Protein AF-A0A5K1A928-F1 (afdb_monomer_lite)

InterPro domains:
  IPR003726 Homocysteine-binding domain [PF02574] (3-43)
  IPR036589 Homocysteine-binding domain superfamily [G3DSA:3.20.20.330] (1-43)
  IPR036589 Homocysteine-binding domain superfamily [SSF82282] (4-42)
  IPR051486 Homocysteine S-methyltransferase [PTHR46015] (1-43)

pLDDT: mean 94.34, std 3.55, range [81.69, 98.25]

Sequence (43 aa):
GQYGDSITLEVLKDFHRRRVQVLANSGADLIAFETIPNKIEAQ

Foldseek 3Di:
DCDPDVDDLVNLCVVCVVVVVVCVVVPDPDDDDPPPPDVSSVD

Radius of gyration: 11.82 Å; chains: 1; bounding box: 24×14×32 Å

Organism: NCBI:txid210225

Structure (mmCIF, N/CA/C/O backbone):
data_AF-A0A5K1A928-F1
#
_entry.id   AF-A0A5K1A928-F1
#
loop_
_atom_site.group_PDB
_atom_site.id
_atom_site.type_symbol
_atom_site.label_atom_id
_atom_site.label_alt_id
_atom_site.label_comp_id
_atom_site.label_asym_id
_atom_site.label_entity_id
_atom_site.label_seq_id
_atom_site.pdbx_PDB_ins_code
_atom_site.Cartn_x
_atom_site.Cartn_y
_atom_site.Cartn_z
_atom_site.occ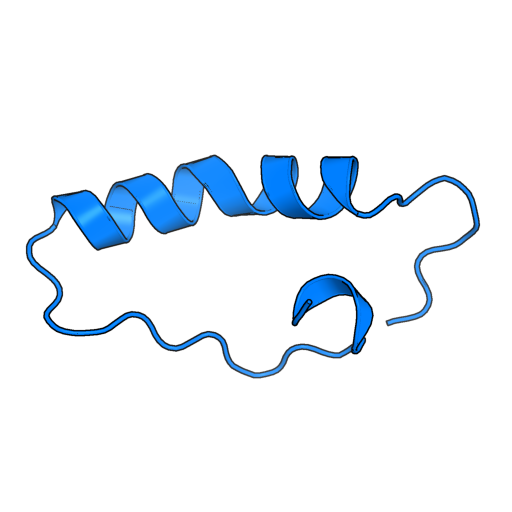upancy
_atom_site.B_iso_or_equiv
_atom_site.auth_seq_id
_atom_site.auth_comp_id
_atom_site.auth_asym_id
_atom_site.auth_atom_id
_atom_site.pdbx_PDB_model_num
ATOM 1 N N . GLY A 1 1 ? 0.627 4.320 -13.481 1.00 81.69 1 GLY A N 1
ATOM 2 C CA . GLY A 1 1 ? 1.447 5.392 -14.038 1.00 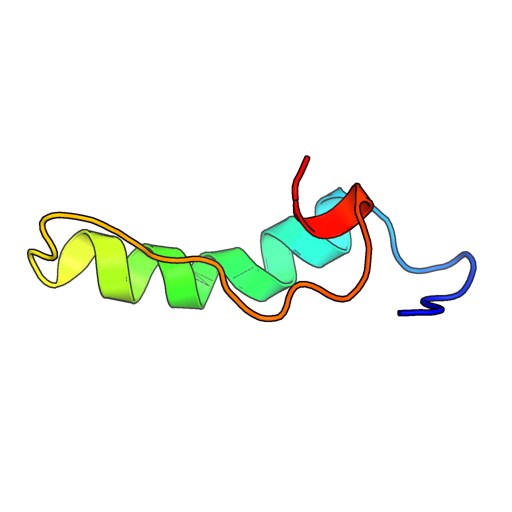81.69 1 GLY A CA 1
ATOM 3 C C . GLY A 1 1 ? 2.598 4.796 -14.811 1.00 81.69 1 GLY A C 1
ATOM 4 O O . GLY A 1 1 ? 2.934 3.633 -14.600 1.00 81.69 1 GLY A O 1
ATOM 5 N N . GLN A 1 2 ? 3.187 5.587 -15.700 1.00 89.06 2 GLN A N 1
ATOM 6 C CA . GLN A 1 2 ? 4.472 5.286 -16.327 1.00 89.06 2 GLN A CA 1
ATOM 7 C C . GLN A 1 2 ? 5.562 5.936 -15.473 1.00 89.06 2 GLN A C 1
ATOM 9 O O . GLN A 1 2 ? 5.641 7.158 -15.425 1.00 89.06 2 GLN A O 1
ATOM 14 N N . TYR A 1 3 ? 6.338 5.132 -14.747 1.00 89.12 3 TYR A N 1
ATOM 15 C CA . TYR A 1 3 ? 7.289 5.641 -13.749 1.00 89.12 3 TYR A CA 1
ATOM 16 C C . TYR A 1 3 ? 8.735 5.710 -14.231 1.00 89.12 3 TYR A C 1
ATOM 18 O O . TYR A 1 3 ? 9.561 6.333 -13.576 1.00 89.12 3 TYR A O 1
ATOM 26 N N . GLY A 1 4 ? 9.030 5.136 -15.398 1.00 90.38 4 GLY A N 1
ATOM 27 C CA . GLY A 1 4 ? 10.402 5.004 -15.879 1.00 90.38 4 GLY A CA 1
ATOM 28 C C . GLY A 1 4 ? 11.220 4.020 -15.039 1.00 90.38 4 GLY A C 1
ATOM 29 O O . GLY A 1 4 ? 10.755 3.485 -14.033 1.00 90.38 4 GLY A O 1
ATOM 30 N N . ASP A 1 5 ? 12.452 3.777 -15.473 1.00 90.19 5 ASP A N 1
ATOM 31 C CA . ASP A 1 5 ? 13.264 2.664 -14.962 1.00 90.19 5 ASP A CA 1
ATOM 32 C C . ASP A 1 5 ? 13.896 2.938 -13.588 1.00 90.19 5 ASP A C 1
ATOM 34 O O . ASP A 1 5 ? 14.360 2.020 -12.915 1.00 90.19 5 ASP A O 1
ATOM 38 N N . SER A 1 6 ? 13.917 4.198 -13.150 1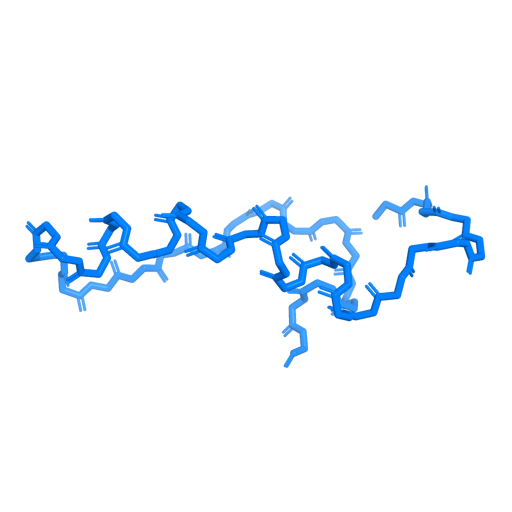.00 90.69 6 SER A N 1
ATOM 39 C CA . SER A 1 6 ? 14.490 4.603 -11.861 1.00 90.69 6 SER A CA 1
ATOM 40 C C . SER A 1 6 ? 13.554 4.370 -10.674 1.00 90.69 6 SER A C 1
ATOM 42 O O . SER A 1 6 ? 13.997 4.420 -9.525 1.00 90.69 6 SER A O 1
ATOM 44 N N . ILE A 1 7 ? 12.266 4.124 -10.925 1.00 93.94 7 ILE A N 1
ATOM 45 C CA . ILE A 1 7 ? 11.266 3.957 -9.873 1.00 93.94 7 ILE A CA 1
ATOM 46 C C . ILE A 1 7 ? 11.093 2.474 -9.570 1.00 93.94 7 ILE A C 1
ATOM 48 O O . ILE A 1 7 ? 10.449 1.723 -10.301 1.00 93.94 7 ILE A O 1
ATOM 52 N N . THR A 1 8 ? 11.686 2.063 -8.454 1.00 93.75 8 THR A N 1
ATOM 53 C CA . THR A 1 8 ? 11.615 0.695 -7.940 1.00 93.75 8 THR A CA 1
ATOM 54 C C . THR A 1 8 ? 10.485 0.542 -6.922 1.00 93.75 8 THR A C 1
ATOM 56 O O . THR A 1 8 ? 9.934 1.523 -6.417 1.00 93.75 8 THR A O 1
ATOM 59 N N . LEU A 1 9 ? 10.167 -0.706 -6.564 1.00 93.62 9 LEU A N 1
ATOM 60 C CA . LEU A 1 9 ? 9.218 -0.999 -5.486 1.00 93.62 9 LEU A CA 1
ATOM 61 C C . LEU A 1 9 ? 9.637 -0.352 -4.153 1.00 93.62 9 LEU A C 1
ATOM 63 O O . LEU A 1 9 ? 8.784 0.139 -3.420 1.00 93.62 9 LEU A O 1
ATOM 67 N N . GLU A 1 10 ? 10.938 -0.318 -3.852 1.00 95.62 10 GLU A N 1
ATOM 68 C CA . GLU A 1 10 ? 11.438 0.277 -2.608 1.00 95.62 10 GLU A CA 1
ATOM 69 C C . GLU A 1 10 ? 11.229 1.793 -2.589 1.00 95.62 10 GLU A C 1
ATOM 71 O O . GLU A 1 10 ? 10.734 2.335 -1.604 1.00 95.62 10 GLU A O 1
ATOM 76 N N . VAL A 1 11 ? 11.492 2.466 -3.716 1.00 95.88 11 VAL A N 1
ATOM 77 C CA . VAL A 1 11 ? 11.242 3.909 -3.864 1.00 95.88 11 VAL A CA 1
ATOM 78 C C . VAL A 1 11 ? 9.769 4.235 -3.609 1.00 95.88 11 VAL A C 1
ATOM 80 O O . VAL A 1 11 ? 9.460 5.191 -2.898 1.00 95.88 11 VAL A O 1
ATOM 83 N N . LEU A 1 12 ? 8.851 3.428 -4.146 1.00 95.62 12 LEU A N 1
ATOM 84 C CA . LEU A 1 12 ? 7.412 3.610 -3.940 1.00 95.62 12 LEU A CA 1
ATOM 85 C C . LEU A 1 12 ? 7.006 3.364 -2.479 1.00 95.62 12 LEU A C 1
ATOM 87 O O . LEU A 1 12 ? 6.251 4.152 -1.904 1.00 95.62 12 LEU A O 1
ATOM 91 N N . LYS A 1 13 ? 7.542 2.318 -1.841 1.00 95.88 13 LYS A N 1
ATOM 92 C CA . LYS A 1 13 ? 7.290 2.035 -0.419 1.00 95.88 13 LYS A CA 1
ATOM 93 C C . LYS A 1 13 ? 7.760 3.176 0.470 1.00 95.88 13 LYS A C 1
ATOM 95 O O . LYS A 1 13 ? 6.998 3.632 1.325 1.00 95.88 13 LYS A O 1
ATOM 100 N N . ASP A 1 14 ? 8.969 3.674 0.246 1.00 97.50 14 ASP A N 1
ATOM 101 C CA . ASP A 1 14 ? 9.525 4.779 1.022 1.00 97.50 14 ASP A CA 1
ATOM 102 C C . ASP A 1 14 ? 8.760 6.082 0.803 1.00 97.50 14 ASP A C 1
ATOM 104 O O . ASP A 1 14 ? 8.484 6.800 1.769 1.00 97.50 14 ASP A O 1
ATOM 108 N N . PHE A 1 15 ? 8.308 6.338 -0.427 1.00 96.00 15 PHE A N 1
ATOM 109 C CA . PHE A 1 15 ? 7.436 7.467 -0.737 1.00 96.00 15 PHE A CA 1
ATOM 110 C C . PHE A 1 15 ? 6.123 7.440 0.071 1.00 96.00 15 PHE A C 1
ATOM 112 O O . PHE A 1 15 ? 5.693 8.468 0.604 1.00 96.00 15 PHE A O 1
ATOM 119 N N . HIS A 1 16 ? 5.487 6.273 0.226 1.00 96.75 16 HIS A N 1
ATOM 120 C CA . HIS A 1 16 ? 4.223 6.149 0.965 1.00 96.75 16 HIS A CA 1
ATOM 121 C C . HIS A 1 16 ? 4.388 6.008 2.488 1.00 96.75 16 HIS A C 1
ATOM 123 O O . HIS A 1 16 ? 3.476 6.381 3.236 1.00 96.75 16 HIS A O 1
ATOM 129 N N . ARG A 1 17 ? 5.540 5.522 2.969 1.00 97.50 17 ARG A N 1
ATOM 130 C CA . ARG A 1 17 ? 5.773 5.092 4.362 1.00 97.50 17 ARG A CA 1
ATOM 131 C C . ARG A 1 17 ? 5.320 6.109 5.403 1.00 97.50 17 ARG A C 1
ATOM 133 O O . ARG A 1 17 ? 4.597 5.763 6.338 1.00 97.50 17 ARG A O 1
ATOM 140 N N . ARG A 1 18 ? 5.700 7.381 5.240 1.00 98.25 18 ARG A N 1
ATOM 141 C CA . ARG A 1 18 ? 5.359 8.414 6.230 1.00 98.25 18 ARG A CA 1
ATOM 142 C C . ARG A 1 18 ? 3.852 8.647 6.324 1.00 98.25 18 ARG A C 1
ATOM 144 O O . ARG A 1 18 ? 3.340 8.780 7.433 1.00 98.25 18 ARG A O 1
ATOM 151 N N . ARG A 1 19 ? 3.148 8.680 5.189 1.00 97.50 19 ARG A N 1
ATOM 152 C CA . ARG A 1 19 ? 1.693 8.904 5.133 1.00 97.50 19 ARG A CA 1
ATOM 153 C C . ARG A 1 19 ? 0.942 7.747 5.782 1.00 9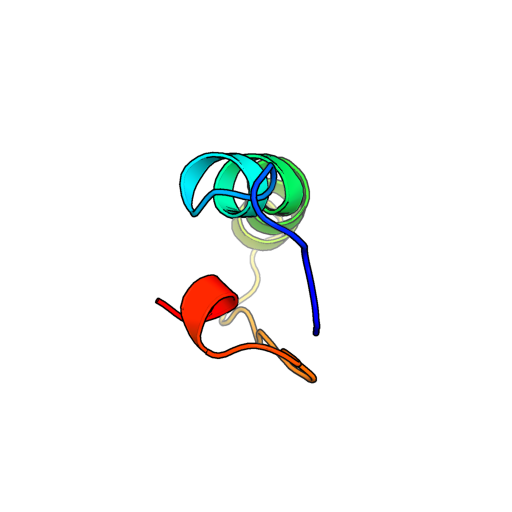7.50 19 ARG A C 1
ATOM 155 O O . ARG A 1 19 ? 0.071 7.982 6.612 1.00 97.50 19 ARG A O 1
ATOM 162 N N . VAL A 1 20 ? 1.340 6.516 5.464 1.00 97.06 20 VAL A N 1
ATOM 163 C CA . VAL A 1 20 ? 0.747 5.312 6.060 1.00 97.06 20 VAL A CA 1
ATOM 164 C C . VAL A 1 20 ? 0.966 5.294 7.568 1.00 97.06 20 VAL A C 1
ATOM 166 O O . VAL A 1 20 ? 0.020 5.057 8.307 1.00 97.06 20 VAL A O 1
ATOM 169 N N . GLN A 1 21 ? 2.166 5.637 8.047 1.00 97.94 21 GLN A N 1
ATOM 170 C CA . GLN A 1 21 ? 2.440 5.671 9.484 1.00 97.94 21 GLN A CA 1
ATOM 171 C C . GLN A 1 21 ? 1.579 6.700 10.228 1.00 97.94 21 GLN A C 1
ATOM 173 O O . GLN A 1 21 ? 1.165 6.448 11.355 1.00 97.94 21 GLN A O 1
ATOM 178 N N . VAL A 1 22 ? 1.311 7.861 9.620 1.00 98.06 22 VAL A N 1
ATOM 179 C CA . VAL A 1 22 ? 0.419 8.870 10.213 1.00 98.06 22 VAL A CA 1
ATOM 180 C C . VAL A 1 22 ? -1.000 8.319 10.350 1.00 98.06 22 VAL A C 1
ATOM 182 O O . VAL A 1 22 ? -1.571 8.423 11.430 1.00 98.06 22 VAL A O 1
ATOM 185 N N . LEU A 1 23 ? -1.537 7.701 9.294 1.00 97.25 23 LEU A N 1
ATOM 186 C CA . LEU A 1 23 ? -2.891 7.132 9.295 1.00 97.25 23 LEU A CA 1
ATOM 187 C C . LEU A 1 23 ? -3.016 5.929 10.241 1.00 97.25 23 LEU A C 1
ATOM 189 O O . LEU A 1 23 ? -3.984 5.818 10.985 1.00 97.25 23 LEU A O 1
ATOM 193 N N . ALA A 1 24 ? -2.008 5.057 10.271 1.00 96.50 24 ALA A N 1
ATOM 194 C CA . ALA A 1 24 ? -1.972 3.919 11.185 1.00 96.50 24 ALA A CA 1
ATOM 195 C C . ALA A 1 24 ? -1.941 4.369 12.655 1.00 96.50 24 ALA A C 1
ATOM 197 O O . ALA A 1 24 ? -2.582 3.764 13.509 1.00 96.50 24 ALA A O 1
ATOM 198 N N . ASN A 1 25 ? -1.236 5.464 12.952 1.00 97.75 25 ASN A N 1
ATOM 199 C CA . ASN A 1 25 ? -1.123 5.986 14.313 1.00 97.75 25 ASN A CA 1
ATOM 200 C C . ASN A 1 25 ? -2.304 6.874 14.732 1.00 97.75 25 ASN A C 1
ATOM 202 O O . ASN A 1 25 ? -2.393 7.225 15.906 1.00 97.75 25 ASN A O 1
ATOM 206 N N . SER A 1 26 ? -3.196 7.263 13.815 1.00 97.12 26 SER A N 1
ATOM 207 C CA . SER A 1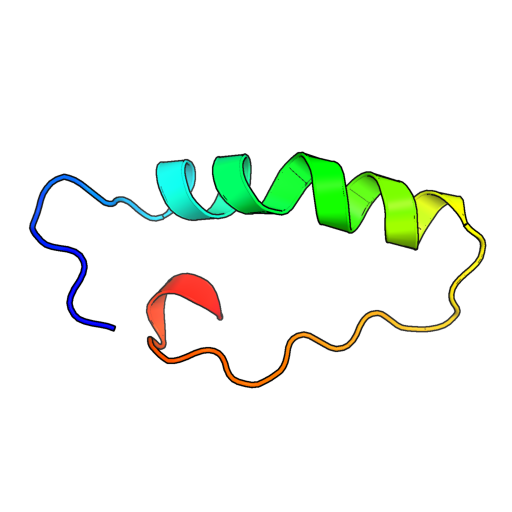 26 ? -4.343 8.124 14.134 1.00 97.12 26 SER A CA 1
ATOM 208 C C . SER A 1 26 ? -5.563 7.359 14.654 1.00 97.12 26 SER A C 1
ATOM 210 O O . SER A 1 26 ? -6.584 7.985 14.923 1.00 97.12 26 SER A O 1
ATOM 212 N N . GLY A 1 27 ? -5.482 6.029 14.775 1.00 95.00 27 GLY A N 1
ATOM 213 C CA . GLY A 1 27 ? -6.602 5.185 15.199 1.00 95.00 27 GLY A CA 1
ATOM 214 C C . GLY A 1 27 ? -7.619 4.901 14.090 1.00 95.00 27 GLY A C 1
ATOM 215 O O . GLY A 1 27 ? -8.792 4.711 14.385 1.00 95.00 27 GLY A O 1
ATOM 216 N N . ALA A 1 28 ? -7.195 4.910 12.821 1.00 95.94 28 ALA A N 1
ATOM 217 C CA . ALA A 1 28 ? -8.053 4.497 11.713 1.00 95.94 28 ALA A CA 1
ATOM 218 C C . ALA A 1 28 ? -8.313 2.980 11.761 1.00 95.94 28 ALA A C 1
ATOM 220 O O . ALA A 1 28 ? -7.368 2.203 11.893 1.00 95.94 28 ALA A O 1
ATOM 221 N N . ASP A 1 29 ? -9.571 2.559 11.594 1.00 97.56 29 ASP A N 1
ATOM 222 C CA . ASP A 1 29 ? -9.934 1.133 11.551 1.00 97.56 29 ASP A CA 1
ATOM 223 C C . ASP A 1 29 ? -9.380 0.432 10.301 1.00 97.56 29 ASP A C 1
ATOM 225 O O . ASP A 1 29 ? -8.960 -0.723 10.353 1.00 97.56 29 ASP A O 1
ATOM 229 N N . LEU A 1 30 ? -9.380 1.138 9.164 1.00 96.81 30 LEU A N 1
ATOM 230 C CA . LEU A 1 30 ? -8.910 0.659 7.866 1.00 96.81 30 LEU A CA 1
ATOM 231 C C . LEU A 1 30 ? -8.212 1.791 7.103 1.00 96.81 30 LEU A C 1
ATOM 233 O O . LEU A 1 30 ? -8.567 2.962 7.234 1.00 96.81 30 LEU A O 1
ATOM 237 N N . ILE A 1 31 ? -7.252 1.427 6.251 1.00 96.38 31 ILE A N 1
ATOM 238 C CA . ILE A 1 31 ? -6.585 2.350 5.326 1.00 96.38 31 ILE A CA 1
ATOM 239 C C . ILE A 1 31 ? -6.972 1.961 3.901 1.00 96.38 31 ILE A C 1
ATOM 241 O O . ILE A 1 31 ? -6.646 0.867 3.442 1.00 96.38 31 ILE A O 1
ATOM 245 N N . ALA A 1 32 ? -7.650 2.864 3.195 1.00 96.38 32 ALA A N 1
ATOM 246 C CA . ALA A 1 32 ? -7.985 2.685 1.790 1.00 96.38 32 ALA A CA 1
ATOM 247 C C . ALA A 1 32 ? -6.866 3.247 0.900 1.00 96.38 32 ALA A C 1
ATOM 249 O O . ALA A 1 32 ? -6.536 4.431 0.971 1.00 96.38 32 ALA A O 1
ATOM 250 N N . PHE A 1 33 ? -6.298 2.396 0.048 1.00 95.62 33 PHE A N 1
ATOM 251 C CA . PHE A 1 33 ? -5.413 2.809 -1.038 1.00 95.62 33 PHE A CA 1
ATOM 252 C C . PHE A 1 33 ? -6.230 2.843 -2.326 1.00 95.62 33 PHE A C 1
ATOM 254 O O . PHE A 1 33 ? -6.603 1.803 -2.864 1.00 95.62 33 PHE A O 1
ATOM 261 N N . GLU A 1 34 ? -6.541 4.046 -2.796 1.00 96.50 34 GLU A N 1
ATOM 262 C CA . GLU A 1 34 ? -7.416 4.271 -3.943 1.00 96.50 34 GLU A CA 1
ATOM 263 C C . GLU A 1 34 ? -6.693 4.986 -5.084 1.00 96.50 34 GLU A C 1
ATOM 265 O O . GLU A 1 34 ? -5.655 5.619 -4.892 1.00 96.50 34 GLU A O 1
ATOM 270 N N . THR A 1 35 ? -7.260 4.887 -6.288 1.00 95.12 35 THR A N 1
ATOM 271 C CA . THR A 1 35 ? -6.733 5.538 -7.500 1.00 95.12 35 THR A CA 1
ATOM 272 C C . THR A 1 35 ? -5.257 5.206 -7.762 1.00 95.12 35 THR A C 1
ATOM 274 O O . THR A 1 35 ? -4.486 6.049 -8.208 1.00 95.12 35 THR A O 1
ATOM 277 N N . ILE A 1 36 ? -4.847 3.965 -7.481 1.00 94.81 36 ILE A N 1
ATOM 278 C CA . ILE A 1 36 ? -3.476 3.500 -7.704 1.00 94.81 36 ILE A CA 1
ATOM 279 C C . ILE A 1 36 ? -3.286 3.224 -9.201 1.00 94.81 36 ILE A C 1
ATOM 281 O O . ILE A 1 36 ? -3.869 2.271 -9.727 1.00 94.81 36 ILE A O 1
ATOM 285 N N . PRO A 1 37 ? -2.502 4.035 -9.935 1.00 91.62 37 PRO A N 1
ATOM 286 C CA . PRO A 1 37 ? -2.522 3.968 -11.387 1.00 91.62 37 PRO A CA 1
ATOM 287 C C . PRO A 1 37 ? -1.571 2.900 -11.944 1.00 91.62 37 PRO A C 1
ATOM 289 O O . PRO A 1 37 ? -1.515 2.720 -13.163 1.00 91.62 37 PRO A O 1
ATOM 292 N N . ASN A 1 38 ? -0.754 2.237 -11.116 1.00 91.94 38 ASN A N 1
ATOM 293 C CA . ASN A 1 38 ? 0.100 1.118 -11.518 1.00 91.94 38 ASN A CA 1
ATOM 294 C C . ASN A 1 38 ? -0.022 -0.050 -10.536 1.00 91.94 38 ASN A C 1
ATOM 296 O O . ASN A 1 38 ? 0.080 0.133 -9.330 1.00 91.94 38 ASN A O 1
ATOM 300 N N . LYS A 1 39 ? -0.114 -1.275 -11.059 1.00 90.94 39 LYS A N 1
ATOM 301 C CA . LYS A 1 39 ? -0.138 -2.492 -10.240 1.00 90.94 39 LYS A CA 1
ATOM 302 C C . LYS A 1 39 ? 1.065 -2.633 -9.300 1.00 90.94 39 LYS A C 1
ATOM 304 O O . LYS A 1 39 ? 0.896 -3.195 -8.231 1.00 90.94 39 LYS A O 1
ATOM 309 N N . ILE A 1 40 ? 2.250 -2.143 -9.677 1.00 91.81 40 ILE A N 1
ATOM 310 C CA . ILE A 1 40 ? 3.468 -2.294 -8.862 1.00 91.81 40 ILE A CA 1
ATOM 311 C C . ILE A 1 40 ? 3.381 -1.535 -7.530 1.00 91.81 40 ILE A C 1
ATOM 313 O O . ILE A 1 40 ? 3.987 -1.954 -6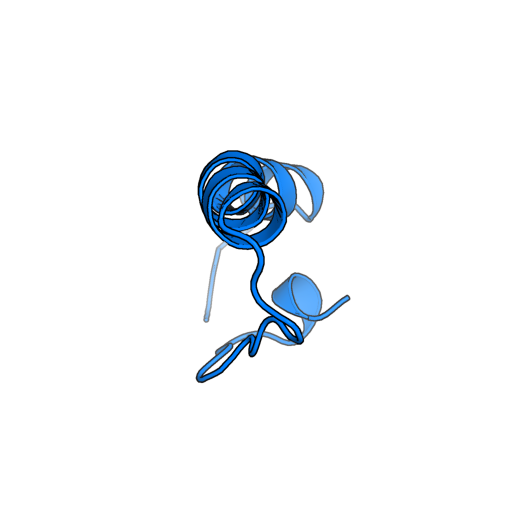.557 1.00 91.81 40 ILE A O 1
ATOM 317 N N . GLU A 1 41 ? 2.599 -0.453 -7.463 1.00 92.12 41 GLU A N 1
ATOM 318 C CA . GLU A 1 41 ? 2.338 0.278 -6.211 1.00 92.12 41 GLU A CA 1
ATOM 319 C C . GLU A 1 41 ? 1.358 -0.454 -5.290 1.00 92.12 41 GLU A C 1
ATOM 321 O O . GLU A 1 41 ? 1.290 -0.153 -4.103 1.00 92.12 41 GLU A O 1
ATOM 326 N N . ALA A 1 42 ? 0.580 -1.388 -5.841 1.00 91.69 42 ALA A N 1
ATOM 327 C CA . ALA A 1 42 ? -0.412 -2.175 -5.118 1.00 91.69 42 ALA A CA 1
ATOM 328 C C . ALA A 1 42 ? 0.100 -3.575 -4.721 1.00 91.69 42 ALA A C 1
ATOM 330 O O . ALA A 1 42 ? -0.694 -4.388 -4.249 1.00 91.69 42 ALA A O 1
ATOM 331 N N . GLN A 1 43 ? 1.386 -3.872 -4.953 1.00 85.75 43 GLN A N 1
ATOM 332 C CA . GLN A 1 43 ? 2.054 -5.126 -4.570 1.00 85.75 43 GLN A CA 1
ATOM 333 C C . GLN A 1 43 ? 2.690 -5.038 -3.182 1.00 85.75 43 GLN A C 1
ATOM 335 O O . GLN A 1 43 ? 2.534 -6.020 -2.426 1.00 85.75 43 GLN A O 1
#

Secondary structure (DSSP, 8-state):
----TT--HHHHHHHHHHHHHHHHHTT-S--------SGGGG-